Protein AF-A0A6F8YTW6-F1 (afdb_monomer)

Organism: NCBI:txid624315

Solvent-accessible surface area (backbone atoms only — not comparable to full-atom values): 4593 Å² total; per-residue (Å²): 133,73,98,60,59,49,75,77,36,29,48,35,60,50,48,62,73,80,43,77,70,92,48,66,50,96,89,34,43,41,87,77,54,91,60,61,77,94,44,55,60,49,54,62,51,52,51,52,53,48,52,55,49,50,58,53,30,58,72,35,26,48,41,40,62,76,68,66,63,84,82,82,86,128

Nearest PDB structures (foldseek):
  2y75-assembly1_E  TM=6.798E-01  e=2.850E-02  Bacillus subtilis

InterPro domains:
  IPR000944 Transcription regulator Rrf2 [PF02082] (2-67)
  IPR000944 Transcription regulator Rrf2 [PS51197] (1-67)
  IPR036388 Winged helix-like DNA-binding domain superfamily [G3DSA:1.10.10.10] (1-72)
  IPR036390 Winged helix DNA-binding domain superfamily [SSF46785] (1-68)

Sequence (74 aa):
MLAKEPDQISVGDILRTVGGSWSSVRGMPAEKVTYWGAAAGLPALWSSVHSAIVRVVDQTTVSDLLAGRRHTWC

Foldseek 3Di:
DDPDDQQPAFQVNVCVVVDDAPDDDPNHRQCPDDDDDPCNCVNVVSVVVVVVVCVVRRNHTSVCVVVVPDDDDD

Structure (mmCIF, N/CA/C/O backbone):
data_AF-A0A6F8YTW6-F1
#
_entry.id   AF-A0A6F8YTW6-F1
#
loop_
_atom_site.group_PDB
_atom_site.id
_atom_site.type_symbol
_atom_site.label_atom_id
_atom_site.label_alt_id
_atom_site.label_comp_id
_atom_site.label_asym_id
_atom_site.label_entity_id
_atom_site.label_seq_id
_atom_site.pdbx_PDB_ins_code
_atom_site.Cartn_x
_atom_site.Cartn_y
_atom_site.Cartn_z
_atom_site.occupancy
_atom_site.B_iso_or_equiv
_atom_site.auth_seq_id
_atom_site.auth_comp_id
_atom_site.auth_asym_id
_atom_site.auth_atom_id
_atom_site.pdbx_PDB_model_num
ATOM 1 N N . MET A 1 1 ? -5.189 9.311 23.236 1.00 71.31 1 MET A N 1
ATOM 2 C CA . MET A 1 1 ? -6.496 9.099 22.575 1.00 71.31 1 MET A CA 1
ATOM 3 C C . MET A 1 1 ? -6.276 9.096 21.073 1.00 71.31 1 MET A C 1
ATOM 5 O O . MET A 1 1 ? -5.368 9.786 20.623 1.00 71.31 1 MET A O 1
ATOM 9 N N . LEU A 1 2 ? -7.038 8.296 20.325 1.00 82.38 2 LEU A N 1
ATOM 10 C CA . LEU A 1 2 ? -7.011 8.331 18.860 1.00 82.38 2 LEU A CA 1
ATOM 11 C C . LEU A 1 2 ? -7.757 9.576 18.367 1.00 82.38 2 LEU A C 1
ATOM 13 O O . LEU A 1 2 ? -8.694 10.030 19.017 1.00 82.38 2 LEU A O 1
ATOM 17 N N . ALA A 1 3 ? -7.338 10.126 17.228 1.00 89.06 3 ALA A N 1
ATOM 18 C CA . ALA A 1 3 ? -7.993 11.290 16.624 1.00 89.06 3 ALA A CA 1
ATOM 19 C C . ALA A 1 3 ? -9.338 10.952 15.948 1.00 89.06 3 ALA A C 1
ATOM 21 O O . ALA A 1 3 ? -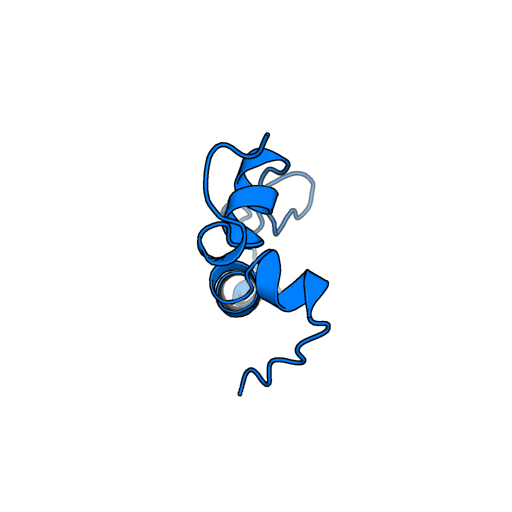10.085 11.857 15.589 1.00 89.06 3 ALA A O 1
ATOM 22 N N . LYS A 1 4 ? -9.619 9.660 15.745 1.00 92.12 4 LYS A N 1
ATOM 23 C CA . LYS A 1 4 ? -10.845 9.102 15.160 1.00 92.12 4 LYS A CA 1
ATOM 24 C C . LYS A 1 4 ? -11.176 7.777 15.844 1.00 92.12 4 LYS A C 1
ATOM 26 O O . LYS A 1 4 ? -10.300 7.181 16.477 1.00 92.12 4 LYS A O 1
ATOM 31 N N . GLU A 1 5 ? -12.406 7.312 15.666 1.00 95.81 5 GLU A N 1
ATOM 32 C CA . GLU A 1 5 ? -12.824 5.983 16.116 1.00 95.81 5 GLU A CA 1
ATOM 33 C C . GLU A 1 5 ? -12.058 4.867 15.362 1.00 95.81 5 GLU A C 1
ATOM 35 O O . GLU A 1 5 ? -11.700 5.055 14.192 1.00 95.81 5 GLU A O 1
ATOM 40 N N . PRO A 1 6 ? -11.762 3.706 15.986 1.00 93.94 6 PRO A N 1
ATOM 41 C CA . PRO A 1 6 ? -10.925 2.660 15.377 1.00 93.94 6 PRO A CA 1
ATOM 42 C C . PRO A 1 6 ? -11.521 1.995 14.122 1.00 93.94 6 PRO A C 1
ATOM 44 O O . PRO A 1 6 ? -10.788 1.423 13.315 1.00 93.94 6 PRO A O 1
ATOM 47 N N . ASP A 1 7 ? -12.836 2.069 13.929 1.00 95.19 7 ASP A N 1
ATOM 48 C CA . ASP A 1 7 ? -13.543 1.615 12.725 1.00 95.19 7 ASP A CA 1
ATOM 49 C C . ASP A 1 7 ? -13.435 2.614 11.559 1.00 95.19 7 ASP A C 1
ATOM 51 O O . ASP A 1 7 ? -13.720 2.264 10.418 1.00 95.19 7 ASP A O 1
ATOM 55 N N . GLN A 1 8 ? -12.963 3.837 11.818 1.00 95.56 8 GLN A N 1
ATOM 56 C CA . GLN A 1 8 ? -12.725 4.876 10.810 1.00 95.56 8 GLN A CA 1
ATOM 57 C C . GLN A 1 8 ? -11.250 5.018 10.413 1.00 95.56 8 GLN A C 1
ATOM 59 O O . GLN A 1 8 ? -10.898 5.908 9.634 1.00 95.56 8 GLN A O 1
ATOM 64 N N . ILE A 1 9 ? -10.371 4.188 10.975 1.00 95.88 9 ILE A N 1
ATOM 65 C CA . ILE A 1 9 ? -8.935 4.207 10.698 1.00 95.88 9 ILE A CA 1
ATOM 66 C C . ILE A 1 9 ? -8.606 2.955 9.895 1.00 95.88 9 ILE A C 1
ATOM 68 O O . ILE A 1 9 ? -8.591 1.851 10.446 1.00 95.88 9 ILE A O 1
ATOM 72 N N . SER A 1 10 ? -8.333 3.123 8.599 1.00 95.81 10 SER A N 1
ATOM 73 C CA . SER A 1 10 ? -7.859 2.016 7.770 1.00 95.81 10 SER A CA 1
ATOM 74 C C . SER A 1 10 ? -6.378 1.727 8.032 1.00 95.81 10 SER A C 1
ATOM 76 O O . SER A 1 10 ? -5.592 2.613 8.386 1.00 95.81 10 SER A O 1
ATOM 78 N N . VAL A 1 11 ? -5.964 0.480 7.817 1.00 94.19 11 VAL A N 1
ATOM 79 C CA . VAL A 1 11 ? -4.546 0.100 7.822 1.00 94.19 11 VAL A CA 1
ATOM 80 C C . VAL A 1 11 ? -3.794 0.870 6.733 1.00 94.19 11 VAL A C 1
ATOM 82 O O . VAL A 1 11 ? -2.664 1.296 6.959 1.00 94.19 11 VAL A O 1
ATOM 85 N N . GLY A 1 12 ? -4.429 1.122 5.587 1.00 93.75 12 GLY A N 1
ATOM 86 C CA . GLY A 1 12 ? -3.876 1.938 4.508 1.00 93.75 12 GLY A CA 1
ATOM 87 C C . GLY A 1 12 ? -3.543 3.370 4.934 1.00 93.75 12 GLY A C 1
ATOM 88 O O . GLY A 1 12 ? -2.475 3.875 4.584 1.00 93.75 12 GLY A O 1
ATOM 89 N N . ASP A 1 13 ? -4.392 4.005 5.750 1.00 92.81 13 ASP A N 1
ATOM 90 C CA . ASP A 1 13 ? -4.134 5.347 6.296 1.00 92.81 13 ASP A CA 1
ATOM 91 C C . ASP A 1 13 ? -2.921 5.367 7.224 1.00 92.81 13 ASP A C 1
ATOM 93 O O . ASP A 1 13 ? -2.092 6.282 7.163 1.00 92.81 13 ASP A O 1
ATOM 97 N N . ILE A 1 14 ? -2.788 4.335 8.058 1.00 91.88 14 ILE A N 1
ATOM 98 C CA . ILE A 1 14 ? -1.622 4.167 8.922 1.00 91.88 14 ILE A CA 1
ATOM 99 C C . ILE A 1 14 ? -0.377 3.997 8.050 1.00 91.88 14 ILE A C 1
ATOM 101 O O . ILE A 1 14 ? 0.568 4.769 8.183 1.00 91.88 14 ILE A O 1
ATOM 105 N N . LEU A 1 15 ? -0.388 3.050 7.107 1.00 89.06 15 LEU A N 1
ATOM 106 C CA . LEU A 1 15 ? 0.759 2.741 6.249 1.00 89.06 15 LEU A CA 1
ATOM 107 C C . LEU A 1 15 ? 1.224 3.936 5.408 1.00 89.06 15 LEU A C 1
ATOM 109 O O . LEU A 1 15 ? 2.429 4.143 5.286 1.00 89.06 15 LEU A O 1
ATOM 113 N N . ARG A 1 16 ? 0.304 4.755 4.880 1.00 87.25 16 ARG A N 1
ATOM 114 C CA . ARG A 1 16 ? 0.637 6.007 4.171 1.00 87.25 16 ARG A CA 1
ATOM 115 C C . ARG A 1 16 ? 1.293 7.054 5.069 1.00 87.25 16 ARG A C 1
ATOM 117 O O . ARG A 1 16 ? 2.042 7.891 4.577 1.00 87.25 16 ARG A O 1
ATOM 124 N N . THR A 1 17 ? 1.014 7.016 6.368 1.00 89.06 17 THR A N 1
ATOM 125 C CA . THR A 1 17 ? 1.593 7.945 7.344 1.00 89.06 17 THR A CA 1
ATOM 126 C C . THR A 1 17 ? 3.007 7.524 7.750 1.00 89.06 17 THR A C 1
ATOM 128 O O . THR A 1 17 ? 3.874 8.378 7.913 1.00 89.06 17 THR A O 1
ATOM 131 N N . VAL A 1 18 ? 3.255 6.217 7.911 1.00 85.31 18 VAL A N 1
ATOM 132 C CA . VAL A 1 18 ? 4.566 5.690 8.345 1.00 85.31 18 VAL A CA 1
ATOM 133 C C . VAL A 1 18 ? 5.534 5.377 7.200 1.00 85.31 18 VAL A C 1
ATOM 135 O O . VAL A 1 18 ? 6.734 5.290 7.451 1.00 85.31 18 VAL A O 1
ATOM 138 N N . GLY A 1 19 ? 5.059 5.177 5.966 1.00 70.25 19 GLY A N 1
ATOM 139 C CA . GLY A 1 19 ? 5.871 4.625 4.879 1.00 70.25 19 GLY A CA 1
ATOM 140 C C . GLY A 1 19 ? 5.769 5.369 3.546 1.00 70.25 19 GLY A C 1
ATOM 141 O O . GLY A 1 19 ? 4.707 5.840 3.151 1.00 70.25 19 GLY A O 1
ATOM 142 N N . GLY A 1 20 ? 6.900 5.426 2.830 1.00 70.19 20 GLY A N 1
ATOM 143 C CA . GLY A 1 20 ? 6.978 5.823 1.418 1.00 70.19 20 GLY A CA 1
ATOM 144 C C . GLY A 1 20 ? 6.492 4.724 0.456 1.00 70.19 20 GLY A C 1
ATOM 145 O O . GLY A 1 20 ? 5.692 3.874 0.832 1.00 70.19 20 GLY A O 1
ATOM 146 N N . SER A 1 21 ? 6.979 4.726 -0.795 1.00 69.12 21 SER A N 1
ATOM 147 C CA . SER A 1 21 ? 6.532 3.802 -1.862 1.00 69.12 21 SER A CA 1
ATOM 148 C C . SER A 1 21 ? 6.493 2.333 -1.425 1.00 69.12 21 SER A C 1
ATOM 150 O O . SER A 1 21 ? 7.521 1.771 -1.050 1.00 69.12 21 SER A O 1
ATOM 152 N N . TRP A 1 22 ? 5.325 1.697 -1.549 1.00 74.50 22 TRP A N 1
ATOM 153 C CA . TRP A 1 22 ? 5.107 0.292 -1.171 1.00 74.50 22 TRP A CA 1
ATOM 154 C C . TRP A 1 22 ? 5.833 -0.702 -2.083 1.00 74.50 22 TRP A C 1
ATOM 156 O O . TRP A 1 22 ? 6.073 -1.844 -1.703 1.00 74.50 22 TRP A O 1
ATOM 166 N N . SER A 1 23 ? 6.203 -0.263 -3.284 1.00 74.38 23 SER A N 1
ATOM 167 C CA . SER A 1 23 ? 6.996 -1.022 -4.242 1.00 74.38 23 SER A CA 1
ATOM 168 C C . SER A 1 23 ? 8.272 -0.233 -4.537 1.00 74.38 23 SER A C 1
ATOM 170 O O . SER A 1 23 ? 8.241 0.792 -5.214 1.00 74.38 23 SER A O 1
ATOM 172 N N . SER A 1 24 ? 9.410 -0.661 -3.987 1.00 79.06 24 SER A N 1
ATOM 173 C CA . SER A 1 24 ? 10.717 -0.062 -4.289 1.00 79.06 24 SER A CA 1
ATOM 174 C C . SER A 1 24 ? 11.609 -1.078 -4.991 1.00 79.06 24 SER A C 1
ATOM 176 O O . SER A 1 24 ? 11.812 -2.186 -4.501 1.00 79.06 24 SER A O 1
ATOM 178 N N . VAL A 1 25 ? 12.144 -0.698 -6.149 1.00 79.00 25 VAL A N 1
ATOM 179 C CA . VAL A 1 25 ? 13.097 -1.472 -6.945 1.00 79.00 25 VAL A CA 1
ATOM 180 C C . VAL A 1 25 ? 14.315 -0.591 -7.185 1.00 79.00 25 VAL A C 1
ATOM 182 O O . VAL A 1 25 ? 14.197 0.518 -7.699 1.00 79.00 25 VAL A O 1
ATOM 185 N N . ARG A 1 26 ? 15.506 -1.072 -6.804 1.00 79.50 26 ARG A N 1
ATOM 186 C CA . ARG A 1 26 ? 16.766 -0.298 -6.871 1.00 79.50 26 ARG A CA 1
ATOM 187 C C . ARG A 1 26 ? 16.687 1.063 -6.155 1.00 79.50 26 ARG A C 1
ATOM 189 O O . ARG A 1 26 ? 17.260 2.043 -6.615 1.00 79.50 26 ARG A O 1
ATOM 196 N N . GLY A 1 27 ? 15.952 1.124 -5.044 1.00 82.12 27 GLY A N 1
ATOM 197 C CA . GLY A 1 27 ? 15.779 2.352 -4.262 1.00 82.12 27 GLY A CA 1
ATOM 198 C C . GLY A 1 27 ? 14.823 3.377 -4.881 1.00 82.12 27 GLY A C 1
ATOM 199 O O . GLY A 1 27 ? 14.675 4.464 -4.330 1.00 82.12 27 GLY A O 1
ATOM 200 N N . MET A 1 28 ? 14.159 3.050 -5.993 1.00 81.88 28 MET A N 1
ATOM 201 C CA . MET A 1 28 ? 13.159 3.901 -6.635 1.00 81.88 28 MET A CA 1
ATOM 202 C C . MET A 1 28 ? 11.780 3.242 -6.581 1.00 81.88 28 MET A C 1
ATOM 204 O O . MET A 1 28 ? 11.703 2.015 -6.648 1.00 81.88 28 MET A O 1
ATOM 208 N N . PRO A 1 29 ? 10.683 4.018 -6.527 1.00 81.50 29 PRO A N 1
ATOM 209 C CA . PRO A 1 29 ? 9.347 3.472 -6.727 1.00 81.50 29 PRO A CA 1
ATOM 210 C C . PRO A 1 29 ? 9.306 2.633 -8.005 1.00 81.50 29 PRO A C 1
ATOM 212 O O . PRO A 1 29 ? 9.775 3.102 -9.041 1.00 81.50 29 PRO A O 1
ATOM 215 N N . ALA A 1 30 ? 8.773 1.414 -7.945 1.00 83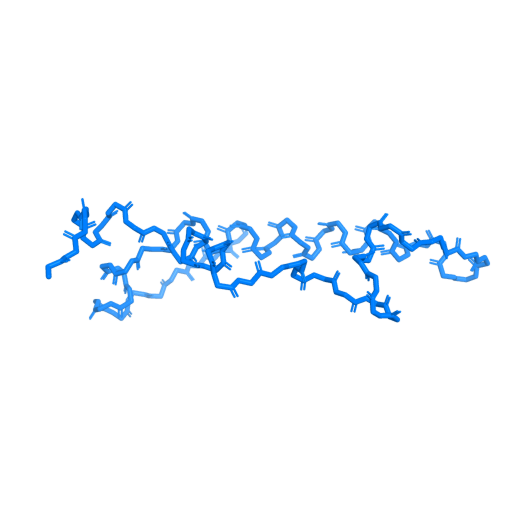.25 30 ALA A N 1
ATOM 216 C CA . ALA A 1 30 ? 8.800 0.482 -9.073 1.00 83.25 30 ALA A CA 1
ATOM 217 C C . ALA A 1 30 ? 8.122 1.067 -10.327 1.00 83.25 30 ALA A C 1
ATOM 219 O O . ALA A 1 30 ? 8.566 0.838 -11.446 1.00 83.25 30 ALA A O 1
ATOM 220 N N . GLU A 1 31 ? 7.110 1.910 -10.130 1.00 76.88 31 GLU A N 1
ATOM 221 C CA . GLU A 1 31 ? 6.411 2.671 -11.175 1.00 76.88 31 GLU A CA 1
ATOM 222 C C . GLU A 1 31 ? 7.298 3.715 -11.877 1.00 76.88 31 GLU A C 1
ATOM 224 O O . GLU A 1 31 ? 7.043 4.086 -13.019 1.00 76.88 31 GLU A O 1
ATOM 229 N N . LYS A 1 32 ? 8.351 4.196 -11.205 1.00 82.06 32 LYS A N 1
ATOM 230 C CA . LYS A 1 32 ? 9.312 5.183 -11.729 1.00 82.06 32 LYS A CA 1
ATOM 231 C C . LYS A 1 32 ? 10.547 4.538 -12.356 1.00 82.06 32 LYS A C 1
ATOM 233 O O . LYS A 1 32 ? 11.458 5.244 -12.784 1.00 82.06 32 LYS A O 1
ATOM 238 N N . VAL A 1 33 ? 10.609 3.211 -12.376 1.00 87.25 33 VAL A N 1
ATOM 239 C CA . VAL A 1 33 ? 11.718 2.465 -12.955 1.00 87.25 33 VAL A CA 1
ATOM 240 C C . VAL A 1 33 ? 11.402 2.133 -14.408 1.00 87.25 33 VAL A C 1
ATOM 242 O O . VAL A 1 33 ? 10.397 1.494 -14.703 1.00 87.25 33 VAL A O 1
ATOM 245 N N . THR A 1 34 ? 12.293 2.503 -15.328 1.00 86.50 34 THR A N 1
ATOM 246 C CA . THR A 1 34 ? 12.192 2.047 -16.718 1.00 86.50 34 THR A CA 1
ATOM 247 C C . THR A 1 34 ? 12.721 0.621 -16.845 1.00 86.50 34 THR A C 1
ATOM 249 O O . THR A 1 34 ? 13.817 0.302 -16.368 1.00 86.50 34 THR A O 1
ATOM 252 N N . TYR A 1 35 ? 11.945 -0.237 -17.504 1.00 89.06 35 TYR A N 1
ATOM 253 C CA . TYR A 1 35 ? 12.294 -1.628 -17.779 1.00 89.06 35 TYR A CA 1
ATOM 254 C C . TYR A 1 35 ? 12.420 -1.854 -19.283 1.00 89.06 35 TYR A C 1
ATOM 256 O O . TYR A 1 35 ? 11.686 -1.264 -20.072 1.00 89.06 35 TYR A O 1
ATOM 264 N N . TRP A 1 36 ? 13.342 -2.731 -19.671 1.00 90.88 36 TRP A N 1
ATOM 265 C CA . TRP A 1 36 ? 13.678 -2.996 -21.069 1.00 90.88 36 TRP A CA 1
ATOM 266 C C . TRP A 1 36 ? 13.753 -4.500 -21.339 1.00 90.88 36 TRP A C 1
ATOM 268 O O . TRP A 1 36 ? 13.944 -5.300 -20.418 1.00 90.88 36 TRP A O 1
ATOM 278 N N . GLY A 1 37 ? 13.637 -4.883 -22.612 1.00 94.06 37 GLY A N 1
ATOM 279 C CA . GLY A 1 37 ? 13.766 -6.273 -23.053 1.00 94.06 37 GLY A CA 1
ATOM 280 C C . GLY A 1 37 ? 12.777 -7.201 -22.346 1.00 94.06 37 GLY A C 1
ATOM 281 O O . GLY A 1 37 ? 11.598 -6.879 -22.212 1.00 94.06 37 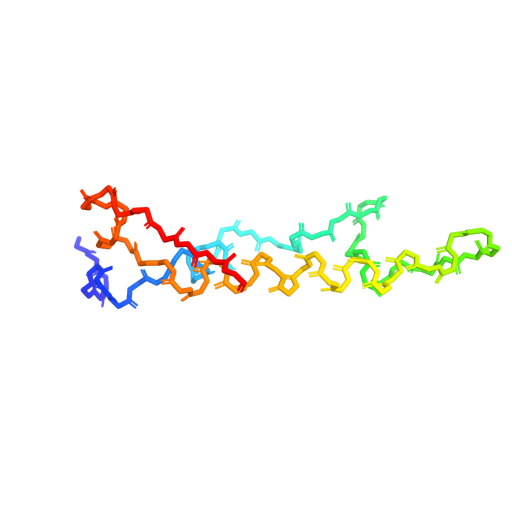GLY A O 1
ATOM 282 N N . ALA A 1 38 ? 13.268 -8.335 -21.841 1.00 93.62 38 ALA A N 1
ATOM 283 C CA . ALA A 1 38 ? 12.450 -9.329 -21.140 1.00 93.62 38 ALA A CA 1
ATOM 284 C C . ALA A 1 38 ? 11.716 -8.778 -19.897 1.00 93.62 38 ALA A C 1
ATOM 286 O O . ALA A 1 38 ? 10.732 -9.361 -19.454 1.00 93.62 38 ALA A O 1
ATOM 287 N N . ALA A 1 39 ? 12.163 -7.647 -19.341 1.00 91.06 39 ALA A N 1
ATOM 288 C CA . ALA A 1 39 ? 11.562 -7.029 -18.165 1.00 91.06 39 ALA A CA 1
ATOM 289 C C . ALA A 1 39 ? 10.425 -6.040 -18.489 1.00 91.06 39 ALA A C 1
ATOM 291 O O . ALA A 1 39 ? 9.842 -5.475 -17.565 1.00 91.06 39 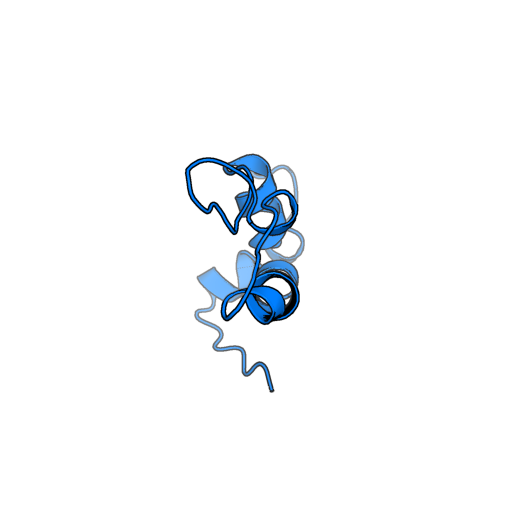ALA A O 1
ATOM 292 N N . ALA A 1 40 ? 10.087 -5.821 -19.765 1.00 92.44 40 ALA A N 1
ATOM 293 C CA . ALA A 1 40 ? 9.093 -4.826 -20.183 1.00 92.44 40 ALA A CA 1
ATOM 294 C C . ALA A 1 40 ? 7.690 -5.025 -19.566 1.00 92.44 40 ALA A C 1
ATOM 296 O O . ALA A 1 40 ? 6.929 -4.068 -19.472 1.00 92.44 40 ALA A O 1
ATOM 297 N N . GLY A 1 41 ? 7.352 -6.237 -19.107 1.00 91.19 41 GLY A N 1
ATOM 298 C CA . GLY A 1 41 ? 6.088 -6.525 -18.415 1.00 91.19 41 GLY A CA 1
ATOM 299 C C . GLY A 1 41 ? 6.062 -6.170 -16.921 1.00 91.19 41 GLY A C 1
ATOM 300 O O . GLY A 1 41 ? 4.991 -6.148 -16.316 1.00 91.19 41 GLY A O 1
ATOM 301 N N . LEU A 1 42 ? 7.213 -5.878 -16.303 1.00 91.12 42 LEU A N 1
ATOM 302 C CA . LEU A 1 42 ? 7.292 -5.622 -14.861 1.00 91.12 42 LEU A CA 1
ATOM 303 C C . LEU A 1 42 ? 6.503 -4.393 -14.380 1.00 91.12 42 LEU A C 1
ATOM 305 O O . LEU A 1 42 ? 5.912 -4.499 -13.309 1.00 91.12 42 LEU A O 1
ATOM 309 N N . PRO A 1 43 ? 6.408 -3.266 -15.115 1.00 89.06 43 PRO A N 1
ATOM 310 C CA . PRO A 1 43 ? 5.554 -2.149 -14.706 1.00 89.06 43 PRO A CA 1
ATOM 311 C C . PRO A 1 43 ? 4.098 -2.551 -14.456 1.00 89.06 43 PRO A C 1
ATOM 313 O O . PRO A 1 43 ? 3.523 -2.193 -13.431 1.00 89.06 43 PRO A O 1
ATOM 316 N N . ALA A 1 44 ? 3.511 -3.339 -15.363 1.00 89.50 44 ALA A N 1
ATOM 317 C CA . ALA A 1 44 ? 2.122 -3.783 -15.250 1.00 89.50 44 ALA A CA 1
ATOM 318 C C . ALA A 1 44 ? 1.926 -4.735 -14.061 1.00 89.50 44 ALA A C 1
ATOM 320 O O . ALA A 1 44 ? 0.941 -4.629 -13.326 1.00 89.50 44 ALA A O 1
ATOM 321 N N . LEU A 1 45 ? 2.895 -5.626 -13.829 1.00 91.19 45 LEU A N 1
ATOM 322 C CA . LEU A 1 45 ? 2.905 -6.485 -12.649 1.00 91.19 45 LEU A CA 1
ATOM 323 C C . LEU A 1 45 ? 2.972 -5.655 -11.362 1.00 91.19 45 LEU A C 1
ATOM 325 O O . LEU A 1 45 ? 2.181 -5.884 -10.452 1.00 91.19 45 LEU A O 1
ATOM 329 N N . TRP A 1 46 ? 3.874 -4.673 -11.287 1.00 89.81 46 TRP A N 1
ATOM 330 C CA . TRP A 1 46 ? 4.017 -3.837 -10.095 1.00 89.81 46 TRP A CA 1
ATOM 331 C C . TRP A 1 46 ? 2.788 -2.986 -9.818 1.00 89.81 46 TRP A C 1
ATOM 333 O O . TRP A 1 46 ? 2.391 -2.874 -8.660 1.00 89.81 46 TRP A O 1
ATOM 343 N N . SER A 1 47 ? 2.149 -2.460 -10.862 1.00 87.75 47 SER A N 1
ATOM 344 C CA . SER A 1 47 ? 0.855 -1.792 -10.735 1.00 87.75 47 SER A CA 1
ATOM 345 C C . SER A 1 47 ? -0.205 -2.746 -10.172 1.00 87.75 47 SER A C 1
ATOM 347 O O . SER A 1 47 ? -0.873 -2.406 -9.201 1.00 87.75 47 SER A O 1
ATOM 349 N N . SER A 1 48 ? -0.284 -3.977 -10.688 1.00 92.25 48 SER A N 1
ATOM 350 C CA . SER A 1 48 ? -1.245 -4.986 -10.213 1.00 92.25 48 SER A CA 1
ATOM 351 C C . SER A 1 48 ? -1.017 -5.361 -8.745 1.00 92.25 48 SER A C 1
ATOM 353 O O . SER A 1 48 ? -1.963 -5.428 -7.962 1.00 92.25 48 SER A O 1
ATOM 355 N N . VAL A 1 49 ? 0.244 -5.560 -8.348 1.00 91.31 49 VAL A N 1
ATOM 356 C CA . VAL A 1 49 ? 0.624 -5.836 -6.955 1.00 91.31 49 VAL A CA 1
ATOM 357 C C . VAL A 1 49 ? 0.268 -4.656 -6.056 1.00 91.31 49 VAL A C 1
ATOM 359 O O . VAL A 1 49 ? -0.320 -4.856 -4.995 1.00 91.31 49 VAL A O 1
ATOM 362 N N . HIS A 1 50 ? 0.577 -3.429 -6.479 1.00 88.25 50 HIS A N 1
ATOM 363 C CA . HIS A 1 50 ? 0.232 -2.230 -5.723 1.00 88.25 50 HIS A CA 1
ATOM 364 C C . HIS A 1 50 ? -1.284 -2.122 -5.519 1.00 88.25 50 HIS A C 1
ATOM 366 O O . HIS A 1 50 ? -1.735 -1.981 -4.385 1.00 88.25 50 HIS A O 1
ATOM 372 N N . SER A 1 51 ? -2.079 -2.285 -6.579 1.00 90.56 51 SER A N 1
ATOM 373 C CA . SER A 1 51 ? -3.543 -2.274 -6.491 1.00 90.56 51 SER A CA 1
ATOM 374 C C . SER A 1 51 ? -4.091 -3.368 -5.574 1.00 90.56 51 SER A C 1
ATOM 376 O O . SER A 1 51 ? -5.027 -3.114 -4.816 1.00 90.56 51 SER A O 1
ATOM 378 N N . ALA A 1 52 ? -3.505 -4.568 -5.597 1.00 91.81 52 ALA A N 1
ATOM 379 C CA . ALA A 1 52 ? -3.896 -5.646 -4.693 1.00 91.81 52 ALA A CA 1
ATOM 380 C C . ALA A 1 52 ? -3.610 -5.289 -3.226 1.00 91.81 52 ALA A C 1
ATOM 382 O O . ALA A 1 52 ? -4.464 -5.510 -2.370 1.00 91.81 52 ALA A O 1
ATOM 383 N N . ILE A 1 53 ? -2.455 -4.682 -2.933 1.00 91.00 53 ILE A N 1
ATOM 384 C CA . ILE A 1 53 ? -2.125 -4.210 -1.582 1.00 91.00 53 ILE A CA 1
ATOM 385 C C . ILE A 1 53 ? -3.121 -3.134 -1.144 1.00 91.00 53 ILE A C 1
ATOM 387 O O . ILE A 1 53 ? -3.727 -3.296 -0.088 1.00 91.00 53 ILE A O 1
ATOM 391 N N . VAL A 1 54 ? -3.336 -2.091 -1.963 1.00 90.81 54 VAL A N 1
ATOM 392 C CA . VAL A 1 54 ? -4.302 -1.002 -1.698 1.00 90.81 54 VAL A CA 1
ATOM 393 C C . VAL A 1 54 ? -5.668 -1.581 -1.338 1.00 90.81 54 VAL A C 1
ATOM 395 O O . VAL A 1 54 ? -6.223 -1.242 -0.297 1.00 90.81 54 VAL A O 1
ATOM 398 N N . ARG A 1 55 ? -6.176 -2.518 -2.151 1.00 93.38 55 ARG A N 1
ATOM 399 C 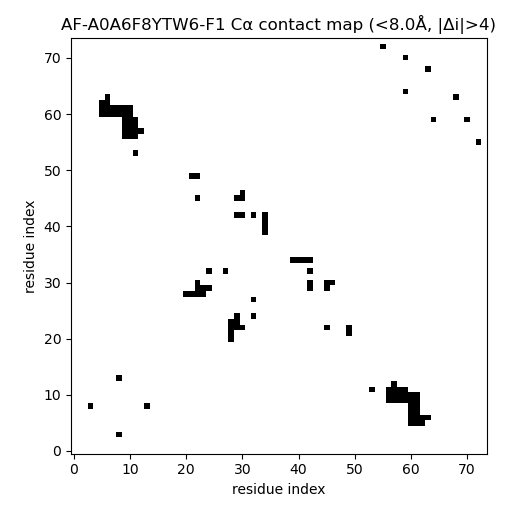CA . ARG A 1 55 ? -7.477 -3.167 -1.936 1.00 93.38 55 ARG A CA 1
ATOM 400 C C . ARG A 1 55 ? -7.596 -3.771 -0.537 1.00 93.38 55 ARG A C 1
ATOM 402 O O . ARG A 1 55 ? -8.627 -3.595 0.099 1.00 93.38 55 ARG A O 1
ATOM 409 N N . VAL A 1 56 ? -6.563 -4.465 -0.067 1.00 94.00 56 VAL A N 1
ATOM 410 C CA . VAL A 1 56 ? -6.570 -5.111 1.251 1.00 94.00 56 VAL A CA 1
ATOM 411 C C . VAL A 1 56 ? -6.462 -4.088 2.380 1.00 94.00 56 VAL A C 1
ATOM 413 O O . VAL A 1 56 ? -7.231 -4.137 3.342 1.00 94.00 56 VAL A O 1
ATOM 416 N N . VAL A 1 57 ? -5.492 -3.176 2.291 1.00 93.56 57 VAL A N 1
ATOM 417 C CA . VAL A 1 57 ? -5.145 -2.296 3.416 1.00 93.56 57 VAL A CA 1
ATOM 418 C C . VAL A 1 57 ? -6.147 -1.161 3.604 1.00 93.56 57 VAL A C 1
ATOM 420 O O . VAL A 1 57 ? -6.397 -0.777 4.744 1.00 93.56 57 VAL A O 1
ATOM 423 N N . ASP A 1 58 ? -6.766 -0.663 2.531 1.00 94.06 58 ASP A N 1
ATOM 424 C CA . ASP A 1 58 ? -7.779 0.395 2.626 1.00 94.06 58 ASP A CA 1
ATOM 425 C C . ASP A 1 58 ? -9.138 -0.139 3.114 1.00 94.06 58 ASP A C 1
ATOM 427 O O . ASP A 1 58 ? -9.937 0.620 3.655 1.00 94.06 58 ASP A O 1
ATOM 431 N N . GLN A 1 59 ? -9.404 -1.443 2.973 1.00 94.50 59 GLN A N 1
ATOM 432 C CA . GLN A 1 59 ? -10.651 -2.074 3.435 1.00 94.50 59 GLN A CA 1
ATOM 433 C C . GLN A 1 59 ? -10.534 -2.717 4.826 1.00 94.50 59 GLN A C 1
ATOM 435 O O . GLN A 1 59 ? -11.535 -3.158 5.385 1.00 94.50 59 GLN A O 1
ATOM 440 N N . THR A 1 60 ? -9.328 -2.777 5.397 1.00 95.75 60 THR A N 1
ATOM 441 C CA . THR A 1 60 ? -9.098 -3.308 6.747 1.00 95.75 60 THR A CA 1
ATOM 442 C C . THR A 1 60 ? -9.000 -2.160 7.744 1.00 95.75 60 THR A C 1
ATOM 444 O O . THR A 1 60 ? -8.145 -1.290 7.591 1.00 95.75 60 THR A O 1
ATOM 447 N N . THR A 1 61 ? -9.827 -2.168 8.788 1.00 96.56 61 THR A N 1
ATOM 448 C CA . THR A 1 61 ? -9.814 -1.147 9.852 1.00 96.56 61 THR A CA 1
ATOM 449 C C . THR A 1 61 ? -9.040 -1.603 11.091 1.00 96.56 61 THR A C 1
ATOM 451 O O . THR A 1 61 ? -8.810 -2.798 11.292 1.00 96.56 61 THR A O 1
ATOM 454 N N . VAL A 1 62 ? -8.667 -0.671 11.975 1.00 95.31 62 VAL A N 1
ATOM 455 C CA . VAL A 1 62 ? -8.089 -1.017 13.290 1.00 95.31 62 VAL A CA 1
ATOM 456 C C . VAL A 1 62 ? -9.067 -1.874 14.101 1.00 95.31 62 VAL A C 1
ATOM 458 O O . VAL A 1 62 ? -8.651 -2.850 14.723 1.00 95.31 62 VAL A O 1
ATOM 461 N N . SER A 1 63 ? -10.367 -1.579 14.037 1.00 96.56 63 SER A N 1
ATOM 462 C CA . SER A 1 63 ? -11.412 -2.414 14.647 1.00 96.56 63 SER A CA 1
ATOM 463 C C . SER A 1 63 ? -11.416 -3.855 14.126 1.00 96.56 63 SER A C 1
ATOM 465 O O . SE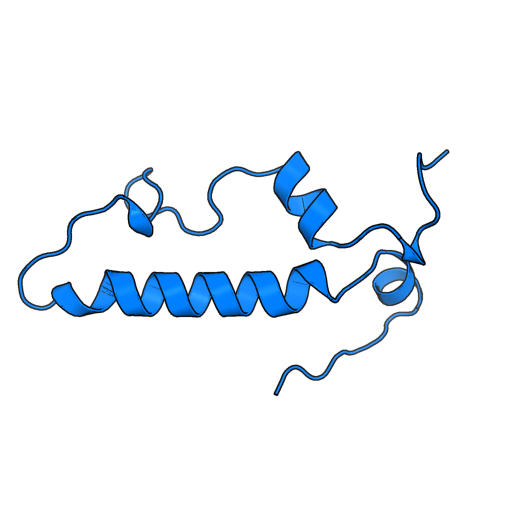R A 1 63 ? -11.543 -4.785 14.923 1.00 96.56 63 SER A O 1
ATOM 467 N N . ASP A 1 64 ? -11.239 -4.071 12.817 1.00 96.38 64 ASP A N 1
ATOM 468 C CA . ASP A 1 64 ? -11.171 -5.423 12.241 1.00 96.38 64 ASP A CA 1
ATOM 469 C C . ASP A 1 64 ? -9.983 -6.222 12.786 1.00 96.38 64 ASP A C 1
ATOM 471 O O . ASP A 1 64 ? -10.123 -7.415 13.071 1.00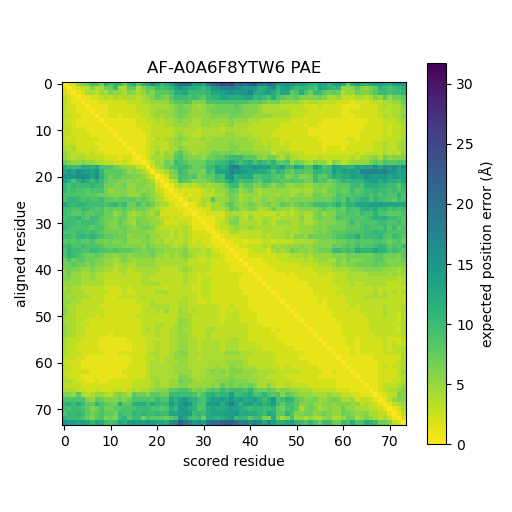 96.38 64 ASP A O 1
ATOM 475 N N . LEU A 1 65 ? -8.831 -5.564 12.963 1.00 94.19 65 LEU A N 1
ATOM 476 C 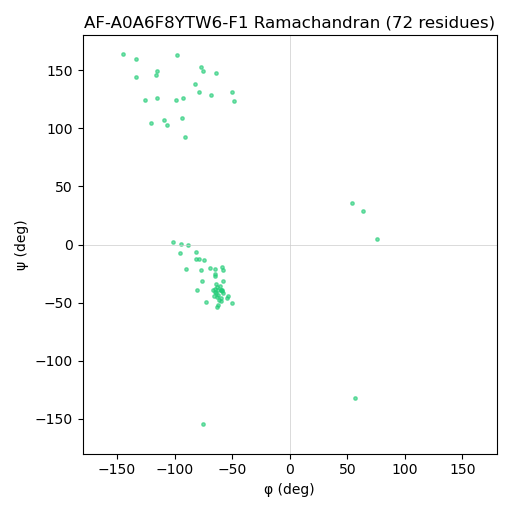CA . LEU A 1 65 ? -7.636 -6.177 13.546 1.00 94.19 65 LEU A CA 1
ATOM 477 C C . LEU A 1 65 ? -7.858 -6.560 15.011 1.00 94.19 65 LEU A C 1
ATOM 479 O O . LEU A 1 65 ? -7.515 -7.671 15.411 1.00 94.19 65 LEU A O 1
ATOM 483 N N . LEU A 1 66 ? -8.471 -5.670 15.798 1.00 94.69 66 LEU A N 1
ATOM 484 C CA . LEU A 1 66 ? -8.795 -5.926 17.206 1.00 94.69 66 LEU A CA 1
ATOM 485 C C . LEU A 1 66 ? -9.800 -7.075 17.369 1.00 94.69 66 LEU A C 1
ATOM 487 O O . LEU A 1 66 ? -9.704 -7.848 18.319 1.00 94.69 66 LEU A O 1
ATOM 491 N N . ALA A 1 67 ? -10.734 -7.214 16.427 1.00 94.38 67 ALA A N 1
ATOM 492 C CA . ALA A 1 67 ? -11.713 -8.296 16.402 1.00 94.38 67 ALA A CA 1
ATOM 493 C C . ALA A 1 67 ? -11.171 -9.612 15.806 1.00 94.38 67 ALA A C 1
ATOM 495 O O . ALA A 1 67 ? -11.882 -10.618 15.811 1.00 94.38 67 ALA A O 1
ATOM 496 N N . GLY A 1 68 ? -9.950 -9.623 15.256 1.00 90.00 68 GLY A N 1
ATOM 497 C CA . GLY A 1 68 ? -9.377 -10.791 14.579 1.00 90.00 68 GLY A CA 1
ATOM 498 C C . GLY A 1 68 ? -10.140 -11.210 13.315 1.00 90.00 68 GLY A C 1
ATOM 499 O O . GLY A 1 68 ? -10.172 -12.397 12.972 1.00 90.00 68 GLY A O 1
ATOM 500 N N . ARG A 1 69 ? -10.795 -10.265 12.626 1.00 87.50 69 ARG A N 1
ATOM 501 C CA . ARG A 1 69 ? -11.609 -10.558 11.440 1.00 87.50 69 ARG A CA 1
ATOM 502 C C . ARG A 1 69 ? -10.715 -11.001 10.279 1.00 87.50 69 ARG A C 1
ATOM 504 O O . ARG A 1 69 ? -9.764 -10.319 9.909 1.00 87.50 69 ARG A O 1
ATOM 511 N N . ARG A 1 70 ? -11.046 -12.144 9.669 1.00 78.50 70 ARG A N 1
ATOM 512 C CA . ARG A 1 70 ? -10.422 -12.605 8.420 1.00 78.50 70 ARG A CA 1
ATOM 513 C C . ARG A 1 70 ? -11.260 -12.150 7.235 1.00 78.50 70 ARG A C 1
ATOM 515 O O . ARG A 1 70 ? -12.347 -12.674 7.009 1.00 78.50 70 ARG A O 1
ATOM 522 N N . HIS A 1 71 ? -10.736 -11.190 6.484 1.00 80.38 71 HIS A N 1
ATOM 523 C CA . HIS A 1 71 ? -11.327 -10.755 5.224 1.00 80.38 71 HIS A CA 1
ATOM 524 C C . HIS A 1 71 ? -10.914 -11.698 4.090 1.00 80.38 71 HIS A C 1
A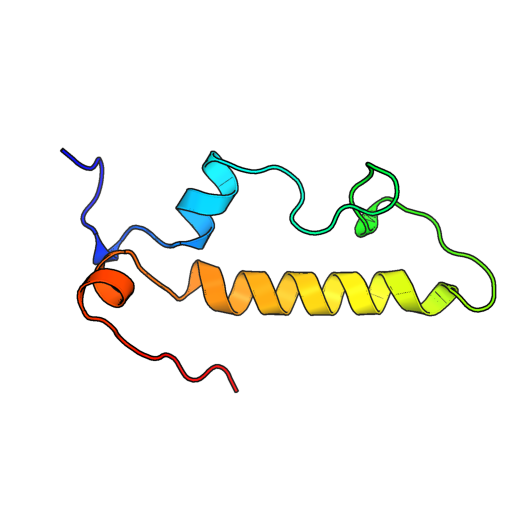TOM 526 O O . HIS A 1 71 ? -9.763 -12.128 4.018 1.00 80.38 71 HIS A O 1
ATOM 532 N N . THR A 1 72 ? -11.856 -12.039 3.211 1.00 82.62 72 THR A N 1
ATOM 533 C CA . THR A 1 72 ? -11.586 -12.839 2.009 1.00 82.62 72 THR A CA 1
ATOM 534 C C . THR A 1 72 ? -11.646 -11.924 0.795 1.00 82.62 72 THR A C 1
ATOM 536 O O . THR A 1 72 ? -12.711 -11.507 0.352 1.00 82.62 72 THR A O 1
ATOM 539 N N . TRP A 1 73 ? -10.475 -11.566 0.281 1.00 77.50 73 TRP A N 1
ATOM 540 C CA . TRP A 1 73 ? -10.345 -10.714 -0.894 1.00 77.50 73 TRP A CA 1
ATOM 541 C C . TRP A 1 73 ? -10.283 -11.619 -2.131 1.00 77.50 73 TRP A C 1
ATOM 543 O O . TRP A 1 73 ? -9.217 -12.135 -2.458 1.00 77.50 73 TRP A O 1
ATOM 553 N N . CYS A 1 74 ? -11.441 -11.883 -2.747 1.00 65.88 74 CYS A N 1
ATOM 554 C CA . CYS A 1 74 ? -11.523 -12.481 -4.089 1.00 65.88 74 CYS A CA 1
ATOM 555 C C . CYS A 1 74 ? -11.214 -11.442 -5.167 1.00 65.88 74 CYS A C 1
ATOM 557 O O . CYS A 1 74 ? -11.571 -10.253 -4.959 1.00 65.88 74 CYS A O 1
#

Secondary structure (DSSP, 8-state):
--SS-GGG-BHHHHHHHH-S-SSEETTEEGGG----GGGTTHHHHHHHHHHHHHHHHHH-BHHHHHTT------

Radius of gyration: 15.61 Å; Cα contacts (8 Å, |Δi|>4): 58; chains: 1; bounding box: 30×24×46 Å

Mean predicted aligned error: 4.97 Å

pLDDT: mean 87.84, std 7.61, range [65.88, 96.56]